Protein AF-A0A8I6G2W5-F1 (afdb_monomer)

Sequence (85 aa):
MSKNTVWSARFRKVDVDEYDENKFVDEEDGGDGQAGPDEGEVDSCLRQGNMTAALSAMLLQWHEKALAAGGVGSIVRVLAARKTL

Solvent-accessible 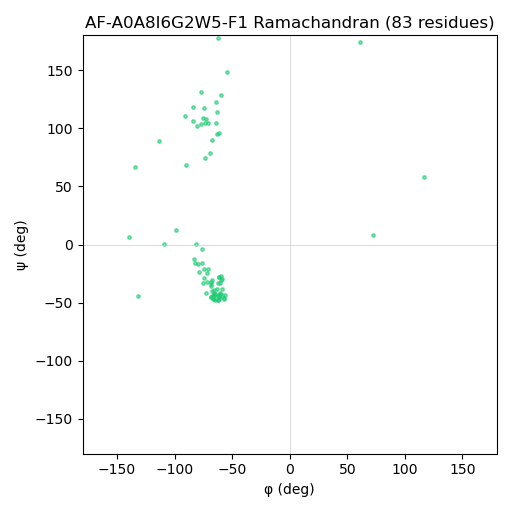surface area (backbone atoms only — not comparable to full-atom values): 5480 Å² total; per-residue (Å²): 133,85,92,78,84,64,75,71,61,71,70,64,70,66,66,65,74,80,71,38,71,86,73,57,72,77,62,84,74,88,73,89,82,82,78,74,64,62,63,66,61,38,51,50,25,49,75,70,68,37,54,69,56,24,50,47,55,44,48,58,56,43,47,60,52,50,37,53,76,47,27,70,58,48,56,50,52,61,74,64,57,72,83,80,125

Radius of gyration: 21.69 Å; Cα contacts (8 Å, |Δi|>4): 34; chains: 1; bounding box: 68×39×33 Å

Mean predicted aligned error: 15.41 Å

Foldseek 3Di:
DDPDPDPVVVVVPDPPVVLDPVVDDQDQDPDPDDDAQPVVQLVVCVVVVNNVSSVVSNVVSCVVVCCNRVNVNVVVCVVVPDPPD

Structure (mmCIF, N/CA/C/O backbone):
data_AF-A0A8I6G2W5-F1
#
_entry.id   AF-A0A8I6G2W5-F1
#
loop_
_atom_site.group_PDB
_atom_site.id
_atom_site.type_symbol
_atom_site.label_atom_id
_atom_site.label_alt_id
_atom_site.label_comp_id
_atom_site.label_asym_id
_atom_site.label_entity_id
_atom_site.label_seq_id
_atom_site.pdbx_PDB_ins_code
_atom_site.Cartn_x
_atom_site.Cartn_y
_atom_site.Cartn_z
_atom_site.occupancy
_atom_site.B_iso_or_equiv
_atom_site.auth_seq_id
_atom_site.auth_comp_id
_atom_site.auth_asym_id
_atom_site.auth_atom_id
_atom_site.pdbx_PDB_model_num
ATOM 1 N N . MET A 1 1 ? 45.847 28.959 -8.565 1.00 43.19 1 MET A N 1
ATOM 2 C CA . MET A 1 1 ? 45.708 27.571 -8.066 1.00 43.19 1 MET A CA 1
ATOM 3 C C . MET A 1 1 ? 44.394 27.466 -7.308 1.00 43.19 1 MET A C 1
ATOM 5 O O . MET A 1 1 ? 44.321 27.872 -6.153 1.00 43.19 1 MET A O 1
ATOM 9 N N . SER A 1 2 ? 43.331 27.042 -7.989 1.00 51.50 2 SER A N 1
ATOM 10 C CA . SER A 1 2 ? 41.977 27.050 -7.430 1.00 51.50 2 SER A CA 1
ATOM 11 C C . SER A 1 2 ? 41.821 25.911 -6.425 1.00 51.50 2 SER A C 1
ATOM 13 O O . SER A 1 2 ? 41.804 24.740 -6.792 1.00 51.50 2 SER A O 1
ATOM 15 N N . LYS A 1 3 ? 41.749 26.265 -5.139 1.00 56.78 3 LYS A N 1
ATOM 16 C CA . LYS A 1 3 ? 41.503 25.356 -4.014 1.00 56.78 3 LYS A CA 1
ATOM 17 C C . LYS A 1 3 ? 40.055 24.847 -4.081 1.00 56.78 3 LYS A C 1
ATOM 19 O O . LYS A 1 3 ? 39.191 25.361 -3.385 1.00 56.78 3 LYS A O 1
ATOM 24 N N . ASN A 1 4 ? 39.768 23.877 -4.943 1.00 60.12 4 ASN A N 1
ATOM 25 C CA . ASN A 1 4 ? 38.456 23.227 -5.010 1.00 60.12 4 ASN A CA 1
ATOM 26 C C . ASN A 1 4 ? 38.620 21.706 -5.110 1.00 60.12 4 ASN A C 1
ATOM 28 O O . ASN A 1 4 ? 38.366 21.130 -6.162 1.00 60.12 4 ASN A O 1
ATOM 32 N N . THR A 1 5 ? 39.126 21.047 -4.062 1.00 60.47 5 THR A N 1
ATOM 33 C CA . THR A 1 5 ? 39.457 19.610 -4.175 1.00 60.47 5 THR A CA 1
ATOM 34 C C . THR A 1 5 ? 39.126 18.709 -2.985 1.00 60.47 5 THR A C 1
ATOM 36 O O . THR A 1 5 ? 39.419 17.527 -3.067 1.00 60.47 5 THR A O 1
ATOM 39 N N . VAL A 1 6 ? 38.439 19.151 -1.926 1.00 62.50 6 VAL A N 1
ATOM 40 C CA . VAL A 1 6 ? 37.996 18.204 -0.867 1.00 62.50 6 VAL A CA 1
ATOM 41 C C . VAL A 1 6 ? 36.529 18.367 -0.478 1.00 62.50 6 VAL A C 1
ATOM 43 O O . VAL A 1 6 ? 35.804 17.377 -0.412 1.00 62.50 6 VAL A O 1
ATOM 46 N N . TRP A 1 7 ? 36.037 19.597 -0.297 1.00 56.66 7 TRP A N 1
ATOM 47 C CA . TRP A 1 7 ? 34.651 19.809 0.147 1.00 56.66 7 TRP A CA 1
ATOM 48 C C . TRP A 1 7 ? 33.606 19.388 -0.902 1.00 56.66 7 TRP A C 1
ATOM 50 O O . TRP A 1 7 ? 32.527 18.918 -0.548 1.00 56.66 7 TRP A O 1
ATOM 60 N N . SER A 1 8 ? 33.938 19.483 -2.197 1.00 59.91 8 SER A N 1
ATOM 61 C CA . SER A 1 8 ? 33.014 19.129 -3.285 1.00 59.91 8 SER A CA 1
ATOM 62 C C . SER A 1 8 ? 32.583 17.654 -3.247 1.00 59.91 8 SER A C 1
ATOM 64 O O . SER A 1 8 ? 31.463 17.348 -3.636 1.00 59.91 8 SER A O 1
ATOM 66 N N . ALA A 1 9 ? 33.405 16.742 -2.709 1.00 65.25 9 ALA A N 1
ATOM 67 C CA . ALA A 1 9 ? 33.073 15.315 -2.659 1.00 65.25 9 ALA A CA 1
ATOM 68 C C . ALA A 1 9 ? 31.966 14.969 -1.647 1.00 65.25 9 ALA A C 1
ATOM 70 O O . ALA A 1 9 ? 31.277 13.967 -1.816 1.00 65.25 9 ALA A O 1
ATOM 71 N N . ARG A 1 10 ? 31.752 15.790 -0.607 1.00 65.38 10 ARG A N 1
ATOM 72 C CA . ARG A 1 10 ? 30.740 15.499 0.424 1.00 65.38 10 ARG A CA 1
ATOM 73 C C . ARG A 1 10 ? 29.310 15.604 -0.114 1.00 65.38 10 ARG A C 1
ATOM 75 O O . ARG A 1 10 ? 28.456 14.845 0.330 1.00 65.38 10 ARG A O 1
ATOM 82 N N . PHE A 1 11 ? 29.074 16.491 -1.080 1.00 66.56 11 PHE A N 1
ATOM 83 C CA . PHE A 1 11 ? 27.778 16.636 -1.751 1.00 66.56 11 PHE A CA 1
ATOM 84 C C . PHE A 1 11 ? 27.563 15.627 -2.888 1.00 66.56 11 PHE A C 1
ATOM 86 O O . PHE A 1 11 ? 26.436 15.459 -3.329 1.00 66.56 11 PHE A O 1
ATOM 93 N N . ARG A 1 12 ? 28.609 14.914 -3.330 1.00 71.12 12 ARG A N 1
ATOM 94 C CA . ARG A 1 12 ? 28.519 13.884 -4.384 1.00 71.12 12 ARG A CA 1
ATOM 95 C C . ARG A 1 12 ? 28.036 12.520 -3.882 1.00 71.12 12 ARG A C 1
ATOM 97 O O . ARG A 1 12 ? 28.000 11.579 -4.656 1.00 71.12 12 ARG A O 1
ATOM 104 N N . LYS A 1 13 ? 27.731 12.383 -2.588 1.00 78.88 13 LYS A N 1
ATOM 105 C CA . LYS A 1 13 ? 27.242 11.117 -2.014 1.00 78.88 13 LYS A CA 1
ATOM 106 C C . LYS A 1 13 ? 25.757 10.870 -2.263 1.00 78.88 13 LYS A C 1
ATOM 108 O O . LYS A 1 13 ? 25.309 9.756 -2.036 1.00 78.88 13 LYS A O 1
ATOM 113 N N . VAL A 1 14 ? 25.003 11.904 -2.633 1.00 79.19 14 VAL A N 1
ATOM 114 C CA . VAL A 1 14 ? 23.587 11.746 -2.964 1.00 79.19 14 VAL A CA 1
ATOM 115 C C . VAL A 1 14 ? 23.525 11.303 -4.417 1.00 79.19 14 VAL A C 1
ATOM 117 O O . VAL A 1 14 ? 23.819 12.101 -5.306 1.00 79.19 14 VAL A O 1
ATOM 120 N N . ASP A 1 15 ? 23.207 10.031 -4.631 1.00 81.88 15 ASP A N 1
ATOM 121 C CA . ASP A 1 15 ? 22.894 9.500 -5.951 1.00 81.88 15 ASP A CA 1
ATOM 122 C C . ASP A 1 15 ? 21.497 10.001 -6.340 1.00 81.88 15 ASP A C 1
ATOM 124 O O . ASP A 1 15 ? 20.489 9.602 -5.760 1.00 81.88 15 ASP A O 1
ATOM 128 N N . VAL A 1 16 ? 21.444 10.985 -7.237 1.00 78.75 16 VAL A N 1
ATOM 129 C CA . VAL A 1 16 ? 20.175 11.576 -7.688 1.00 78.75 16 VAL A CA 1
ATOM 130 C C . VAL A 1 16 ? 19.447 10.622 -8.637 1.00 78.75 16 VAL A C 1
ATOM 132 O O . VAL A 1 16 ?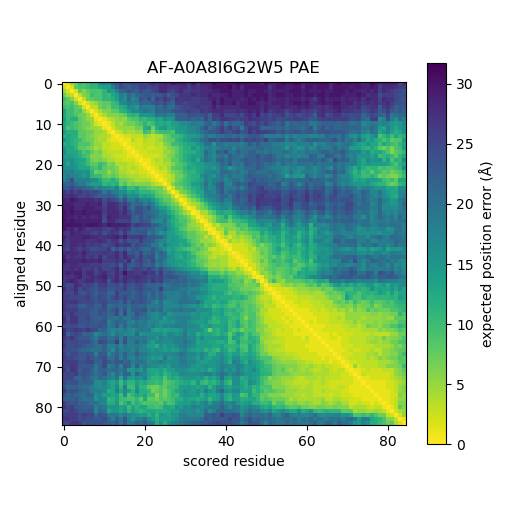 18.218 10.610 -8.634 1.00 78.75 16 VAL A O 1
ATOM 135 N N . ASP A 1 17 ? 20.184 9.781 -9.369 1.00 80.81 17 ASP A N 1
ATOM 136 C CA . ASP A 1 17 ? 19.625 8.821 -10.326 1.00 80.81 17 ASP A CA 1
ATOM 137 C C . ASP A 1 17 ? 18.888 7.678 -9.601 1.00 80.81 17 ASP A C 1
ATOM 139 O O . ASP A 1 17 ? 18.000 7.038 -10.164 1.00 80.81 17 ASP A O 1
ATOM 143 N N . GLU A 1 18 ? 19.190 7.444 -8.317 1.00 80.12 18 GLU A N 1
ATOM 144 C CA . GLU A 1 18 ? 18.429 6.520 -7.465 1.00 80.12 18 GLU A CA 1
ATOM 145 C C . GLU A 1 18 ? 16.950 6.924 -7.336 1.00 80.12 18 GLU A C 1
ATOM 147 O O . GLU A 1 18 ? 16.088 6.051 -7.225 1.00 80.12 18 GLU A O 1
ATOM 152 N N . TYR A 1 19 ? 16.652 8.226 -7.398 1.00 75.50 19 TYR A N 1
ATOM 153 C CA . TYR A 1 19 ? 15.297 8.778 -7.301 1.00 75.50 19 TYR A CA 1
ATOM 154 C C . TYR A 1 19 ? 14.673 9.107 -8.668 1.00 75.50 19 TYR A C 1
ATOM 156 O O . TYR A 1 19 ? 13.653 9.796 -8.707 1.00 75.50 19 TYR A O 1
ATOM 164 N N . ASP A 1 20 ? 15.264 8.651 -9.778 1.00 81.31 20 ASP A N 1
ATOM 165 C CA . ASP A 1 20 ? 14.720 8.888 -11.117 1.00 81.31 20 ASP A CA 1
ATOM 166 C C . ASP A 1 20 ? 13.352 8.205 -11.281 1.00 81.31 20 ASP A C 1
ATOM 168 O O . ASP A 1 20 ? 13.205 6.989 -11.128 1.00 81.31 20 ASP A O 1
ATOM 172 N N . GLU A 1 21 ? 12.341 9.002 -11.624 1.00 71.31 21 GLU A N 1
ATOM 173 C CA . GLU A 1 21 ? 10.979 8.543 -11.887 1.00 71.31 21 GLU A CA 1
ATOM 174 C C . GLU A 1 21 ? 10.905 7.539 -13.043 1.00 71.31 21 GLU A C 1
ATOM 176 O O . GLU A 1 21 ? 10.039 6.668 -13.025 1.00 71.31 21 GLU A O 1
ATOM 181 N N . ASN A 1 22 ? 11.843 7.600 -13.994 1.00 76.62 22 ASN A N 1
ATOM 182 C CA . ASN A 1 22 ? 11.893 6.694 -15.143 1.00 76.62 22 ASN A CA 1
ATOM 183 C C . ASN A 1 22 ? 12.423 5.295 -14.790 1.00 76.62 22 ASN A C 1
ATOM 185 O O . ASN A 1 22 ? 12.268 4.364 -15.580 1.00 76.62 22 ASN A O 1
ATOM 189 N N . LYS A 1 23 ? 13.067 5.128 -13.625 1.00 76.62 23 LYS A N 1
ATOM 190 C CA . LYS A 1 23 ? 13.524 3.817 -13.139 1.00 76.62 23 LYS A CA 1
ATOM 191 C C . LYS A 1 23 ? 12.379 3.001 -12.532 1.00 76.62 23 LYS A C 1
ATOM 193 O O . LYS A 1 23 ? 12.469 1.775 -12.471 1.00 76.62 23 LYS A O 1
ATOM 198 N N . PHE A 1 24 ? 11.317 3.661 -12.073 1.00 67.75 24 PHE A N 1
ATOM 199 C CA . PHE A 1 24 ? 10.129 2.981 -11.573 1.00 67.75 24 PHE A CA 1
ATOM 200 C C . PHE A 1 24 ? 9.307 2.474 -12.762 1.00 67.75 24 PHE A C 1
ATOM 202 O O . PHE A 1 24 ? 8.635 3.244 -13.440 1.00 67.75 24 PHE A O 1
ATOM 209 N N . VAL A 1 25 ? 9.384 1.169 -13.019 1.00 71.94 25 VAL A N 1
ATOM 210 C CA . VAL A 1 25 ? 8.478 0.476 -13.938 1.00 71.94 25 VAL A CA 1
ATOM 211 C C . VAL A 1 25 ? 7.229 0.121 -13.142 1.00 71.94 25 VAL A C 1
ATOM 213 O O . VAL A 1 25 ? 7.332 -0.595 -12.145 1.00 71.94 25 VAL A O 1
ATOM 216 N N . ASP A 1 26 ? 6.074 0.645 -13.547 1.00 69.19 26 ASP A N 1
ATOM 217 C CA . ASP A 1 26 ? 4.795 0.193 -13.003 1.00 69.19 26 ASP A CA 1
ATOM 218 C C . ASP A 1 26 ? 4.625 -1.283 -13.389 1.00 69.19 26 ASP A C 1
ATOM 220 O O . ASP A 1 26 ? 4.570 -1.628 -14.571 1.00 69.19 26 ASP A O 1
ATOM 224 N N . GLU A 1 27 ? 4.626 -2.170 -12.394 1.00 66.56 27 GLU A N 1
ATOM 225 C CA . GLU A 1 27 ? 4.319 -3.578 -12.614 1.00 66.56 27 GLU A CA 1
ATOM 226 C C . GLU A 1 27 ? 2.816 -3.676 -12.881 1.00 66.56 27 GLU A C 1
ATOM 228 O O . GLU A 1 27 ? 1.993 -3.437 -11.999 1.00 66.56 27 GLU A O 1
ATOM 233 N N . GLU A 1 28 ? 2.456 -3.947 -14.134 1.00 59.00 28 GLU A N 1
ATOM 234 C CA . GLU A 1 28 ? 1.075 -4.179 -14.549 1.00 59.00 28 GLU A CA 1
ATOM 235 C C . GLU A 1 28 ? 0.649 -5.570 -14.050 1.00 59.00 28 GLU A C 1
ATOM 237 O O . GLU A 1 28 ? 0.617 -6.538 -14.808 1.00 59.00 28 GLU A O 1
ATOM 242 N N . ASP A 1 29 ? 0.398 -5.711 -12.746 1.00 55.97 29 ASP A N 1
ATOM 243 C CA . ASP A 1 29 ? -0.024 -6.997 -12.192 1.00 55.97 29 ASP A CA 1
ATOM 244 C C . ASP A 1 29 ? -1.525 -7.212 -12.429 1.00 55.97 29 ASP A C 1
ATOM 246 O O . ASP A 1 29 ? -2.405 -6.656 -11.761 1.00 55.97 29 ASP A O 1
ATOM 250 N N . GLY A 1 30 ? -1.813 -8.031 -13.441 1.00 55.59 30 GLY A N 1
ATOM 251 C CA . GLY A 1 30 ? -3.119 -8.623 -13.681 1.00 55.59 30 GLY A CA 1
ATOM 252 C C . GLY A 1 30 ? -3.473 -9.624 -12.581 1.00 55.59 30 GLY A C 1
ATOM 253 O O . GLY A 1 30 ? -3.207 -10.814 -12.715 1.00 55.59 30 GLY A O 1
ATOM 254 N N . GLY A 1 31 ? -4.119 -9.144 -11.519 1.00 54.81 31 GLY A N 1
ATOM 255 C CA . GLY A 1 31 ? -4.649 -9.959 -10.425 1.00 54.81 31 GLY A CA 1
ATOM 256 C C . GLY A 1 31 ? -6.176 -9.941 -10.370 1.00 54.81 31 GLY A C 1
ATOM 257 O O . GLY A 1 31 ? -6.781 -9.105 -9.700 1.00 54.81 31 GLY A O 1
ATOM 258 N N . ASP A 1 32 ? -6.792 -10.877 -11.088 1.00 50.62 32 ASP A N 1
ATOM 259 C CA . ASP A 1 32 ? -8.207 -11.256 -11.024 1.00 50.62 32 ASP A CA 1
ATOM 260 C C . ASP A 1 32 ? -8.568 -11.740 -9.596 1.00 50.62 32 ASP A C 1
ATOM 262 O O . ASP A 1 32 ? -7.882 -12.599 -9.043 1.00 50.62 32 ASP A O 1
ATOM 266 N N . GLY A 1 33 ? -9.630 -11.195 -8.982 1.00 55.47 33 GLY A N 1
ATOM 267 C CA . GLY A 1 33 ? -10.190 -11.705 -7.714 1.00 55.47 33 GLY A CA 1
ATOM 268 C C . GLY A 1 33 ? -10.126 -10.758 -6.506 1.00 55.47 33 GLY A C 1
ATOM 269 O O . GLY A 1 33 ? -9.569 -11.097 -5.466 1.00 55.47 33 GLY A O 1
ATOM 270 N N . GLN A 1 34 ? -10.721 -9.566 -6.609 1.00 54.19 34 GLN A N 1
ATOM 271 C CA . GLN A 1 34 ? -10.716 -8.551 -5.545 1.00 54.19 34 GLN A CA 1
ATOM 272 C C . GLN A 1 34 ? -11.924 -8.678 -4.603 1.00 54.19 34 GLN A C 1
ATOM 274 O O . GLN A 1 34 ? -13.047 -8.337 -4.975 1.00 54.19 34 GLN A O 1
ATOM 279 N N . ALA A 1 35 ? -11.697 -9.084 -3.353 1.00 63.50 35 ALA A N 1
ATOM 280 C CA . ALA A 1 35 ? -12.667 -8.857 -2.284 1.00 63.50 35 ALA A CA 1
ATOM 281 C C . ALA A 1 35 ? -12.579 -7.388 -1.826 1.00 63.50 35 ALA A C 1
ATOM 283 O O . ALA A 1 35 ? -11.490 -6.850 -1.620 1.00 63.50 35 ALA A O 1
ATOM 284 N N . GLY A 1 36 ? -13.725 -6.709 -1.719 1.00 69.75 36 GLY A N 1
ATOM 285 C CA . GLY A 1 36 ? -13.814 -5.379 -1.112 1.00 69.75 36 GLY A CA 1
ATOM 286 C C . GLY A 1 36 ? -13.406 -5.390 0.367 1.00 69.75 36 GLY A C 1
ATOM 287 O O . GLY A 1 36 ? -13.095 -6.452 0.911 1.00 69.75 36 GLY A O 1
ATOM 288 N N . PRO A 1 37 ? -13.391 -4.218 1.032 1.00 74.62 37 PRO A N 1
ATOM 289 C CA . PRO A 1 37 ? -13.222 -4.194 2.476 1.00 74.62 37 PRO A CA 1
ATOM 290 C C . PRO A 1 37 ? -14.273 -5.080 3.152 1.00 74.62 37 PRO A C 1
ATOM 292 O O . PRO A 1 37 ? -15.375 -5.210 2.617 1.00 74.62 37 PRO A O 1
ATOM 295 N N . ASP A 1 38 ? -13.943 -5.696 4.292 1.00 82.75 38 ASP A N 1
ATOM 296 C CA . ASP A 1 38 ? -14.925 -6.530 4.993 1.00 82.75 38 ASP A CA 1
ATOM 297 C C . ASP A 1 38 ? -16.080 -5.635 5.455 1.00 82.75 38 ASP A C 1
ATOM 299 O O . ASP A 1 38 ? -15.956 -4.835 6.387 1.00 82.75 38 ASP A O 1
ATOM 303 N N . GLU A 1 39 ? -17.205 -5.721 4.745 1.00 82.69 39 GLU A N 1
ATOM 304 C CA . GLU A 1 39 ? -18.353 -4.854 4.993 1.00 82.69 39 GLU A CA 1
ATOM 305 C C . GLU A 1 39 ? -18.900 -5.060 6.414 1.00 82.69 39 GLU A C 1
ATOM 307 O O . GLU A 1 39 ? -19.424 -4.119 7.009 1.00 82.69 39 GLU A O 1
ATOM 312 N N . GLY A 1 40 ? -18.731 -6.257 6.988 1.00 86.50 40 GLY A N 1
ATOM 313 C CA . GLY A 1 40 ? -19.160 -6.591 8.343 1.00 86.50 40 GLY A CA 1
ATOM 314 C C . GLY A 1 40 ? -18.298 -5.942 9.426 1.00 86.50 40 GLY A C 1
ATOM 315 O O . GLY A 1 40 ? -18.838 -5.434 10.413 1.00 86.50 40 GLY A O 1
ATOM 316 N N . GLU A 1 41 ? -16.978 -5.914 9.253 1.00 85.69 41 GLU A N 1
ATOM 317 C CA . GLU A 1 41 ? -16.044 -5.242 10.159 1.00 85.69 41 GLU A CA 1
ATOM 318 C C . GLU A 1 41 ? -16.243 -3.723 10.112 1.00 85.69 41 GLU A C 1
ATOM 32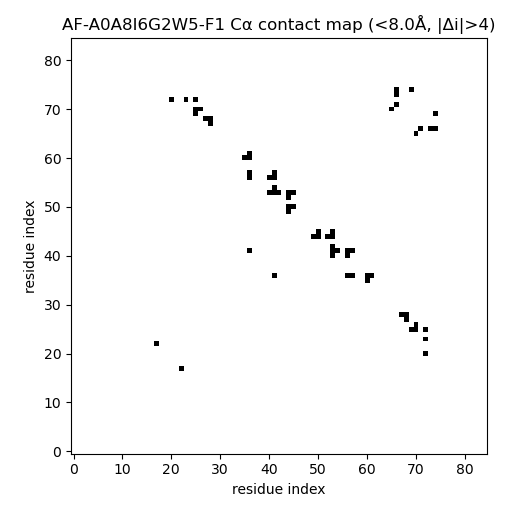0 O O . GLU A 1 41 ? -16.319 -3.068 11.161 1.00 85.69 41 GLU A O 1
ATOM 325 N N . VAL A 1 42 ? -16.406 -3.170 8.905 1.00 85.88 42 VAL A N 1
ATOM 326 C CA . VAL A 1 42 ? -16.664 -1.739 8.710 1.00 85.88 42 VAL A CA 1
ATOM 327 C C . VAL A 1 42 ? -18.015 -1.344 9.315 1.00 85.88 42 VAL A C 1
ATOM 329 O O . VAL A 1 42 ? -18.064 -0.390 10.096 1.00 85.88 42 VAL A O 1
ATOM 332 N N . ASP A 1 43 ? -19.095 -2.088 9.042 1.00 89.06 43 ASP A N 1
ATOM 333 C CA . ASP A 1 43 ? -20.419 -1.838 9.640 1.00 89.06 43 ASP A CA 1
ATOM 334 C C . ASP A 1 43 ? -20.369 -1.951 11.171 1.00 89.06 43 ASP A C 1
ATOM 336 O O . ASP A 1 43 ? -20.900 -1.096 11.883 1.00 89.06 43 ASP A O 1
ATOM 340 N N . SER A 1 44 ? -19.653 -2.947 11.700 1.00 91.44 44 SER A N 1
ATOM 341 C CA . SER A 1 44 ? -19.476 -3.125 13.146 1.00 91.44 44 SER A CA 1
ATOM 342 C C . SER A 1 44 ? -18.760 -1.935 13.791 1.00 91.44 44 SER A C 1
ATOM 344 O O . SER A 1 44 ? -19.219 -1.430 14.820 1.00 91.44 44 SER A O 1
ATOM 346 N N . CYS A 1 45 ? -17.678 -1.434 13.186 1.00 89.25 45 CYS A N 1
ATOM 347 C CA . CYS A 1 45 ? -16.955 -0.264 13.692 1.00 89.25 45 CYS A CA 1
ATOM 348 C C . CYS A 1 45 ? -17.807 1.013 13.632 1.00 89.25 45 CYS A C 1
ATOM 350 O O . CYS A 1 45 ? -17.792 1.812 14.575 1.00 89.25 45 CYS A O 1
ATOM 352 N N . LEU A 1 46 ? -18.588 1.191 12.559 1.00 89.75 46 LEU A N 1
ATOM 353 C CA . LEU A 1 46 ? -19.512 2.319 12.415 1.00 89.75 46 LEU A CA 1
ATOM 354 C C . LEU A 1 46 ? -20.624 2.276 13.470 1.00 89.75 46 LEU A C 1
ATOM 356 O O . LEU A 1 46 ? -20.900 3.296 14.106 1.00 89.75 46 LEU A O 1
ATOM 360 N N . ARG A 1 47 ? -21.207 1.100 13.730 1.00 91.56 47 ARG A N 1
ATOM 361 C CA . ARG A 1 47 ? -22.213 0.905 14.791 1.00 91.56 47 ARG A CA 1
ATOM 362 C C . ARG A 1 47 ? -21.674 1.182 16.189 1.00 91.56 47 ARG A C 1
ATOM 364 O O . ARG A 1 47 ? -22.417 1.657 17.043 1.00 91.56 47 ARG A O 1
ATOM 371 N N . GLN A 1 48 ? -20.397 0.899 16.426 1.00 91.44 48 GLN A N 1
ATOM 372 C CA . GLN A 1 48 ? -19.728 1.196 17.695 1.00 91.44 48 GLN A CA 1
ATOM 373 C C . GLN A 1 48 ? -19.371 2.686 17.854 1.00 91.44 48 GLN A C 1
ATOM 375 O O . GLN A 1 48 ? -18.858 3.079 18.899 1.00 91.44 48 GLN A O 1
ATOM 380 N N . GLY A 1 49 ? -19.616 3.523 16.837 1.00 90.44 49 GLY A N 1
ATOM 381 C CA . GLY A 1 49 ? -19.214 4.933 16.827 1.00 90.44 49 GLY A CA 1
ATOM 382 C C . GLY A 1 49 ? -17.706 5.137 16.646 1.00 90.44 49 GLY A C 1
ATOM 383 O O . GLY A 1 49 ? -17.215 6.261 16.756 1.00 90.44 49 GLY A O 1
ATOM 384 N N . ASN A 1 50 ? -16.957 4.074 16.350 1.00 89.88 50 ASN A N 1
ATOM 385 C CA . ASN A 1 50 ? -15.510 4.118 16.206 1.00 89.88 50 ASN A CA 1
ATOM 386 C C . ASN A 1 50 ? -15.125 4.422 14.750 1.00 89.88 50 ASN A C 1
ATOM 388 O O . ASN A 1 50 ? -14.603 3.576 14.020 1.00 89.88 50 ASN A O 1
ATOM 392 N N . MET A 1 51 ? -15.418 5.650 14.310 1.00 86.62 51 MET A N 1
ATOM 393 C CA . MET A 1 51 ? -15.201 6.087 12.923 1.00 86.62 51 MET A CA 1
ATOM 394 C C . MET A 1 51 ? -13.730 6.006 12.500 1.00 86.62 51 MET A C 1
ATOM 396 O O . MET A 1 51 ? -13.438 5.731 11.339 1.00 86.62 51 MET A O 1
ATOM 400 N N . THR A 1 52 ? -12.799 6.229 13.431 1.00 88.94 52 THR A N 1
ATOM 401 C CA . THR A 1 52 ? -11.360 6.142 13.157 1.00 88.94 52 THR A CA 1
ATOM 402 C C . THR A 1 52 ? -10.939 4.708 12.864 1.00 88.94 52 THR A C 1
ATOM 404 O O . THR A 1 52 ? -10.157 4.497 11.940 1.00 88.94 52 THR A O 1
ATOM 407 N N . ALA A 1 53 ? -11.482 3.723 13.586 1.00 87.81 53 ALA A 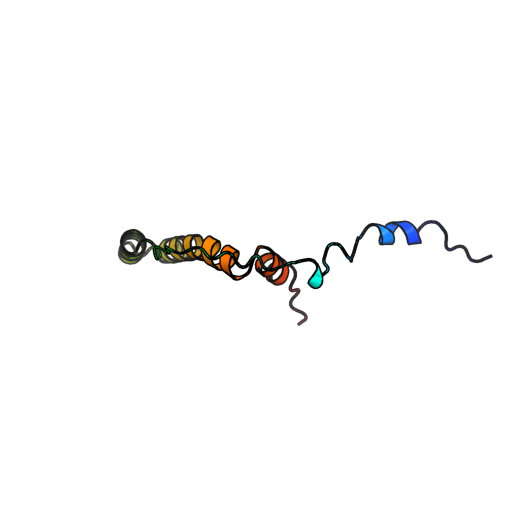N 1
ATOM 408 C CA . ALA A 1 53 ? -11.229 2.310 13.317 1.00 87.81 53 ALA A CA 1
ATOM 409 C C . ALA A 1 53 ? -11.855 1.867 11.990 1.00 87.81 53 ALA A C 1
ATOM 411 O O . ALA A 1 53 ? -11.158 1.262 11.183 1.00 87.81 53 ALA A O 1
ATOM 412 N N . ALA A 1 54 ? -13.110 2.252 11.718 1.00 87.19 54 ALA A N 1
ATOM 413 C CA . ALA A 1 54 ? -13.777 1.956 10.445 1.00 87.19 54 ALA A CA 1
ATOM 414 C C . ALA A 1 54 ? -12.986 2.508 9.246 1.00 87.19 54 ALA A C 1
ATOM 416 O O . ALA A 1 54 ? -12.739 1.803 8.268 1.00 87.19 54 ALA A O 1
ATOM 417 N N . LEU A 1 55 ? -12.538 3.765 9.347 1.00 85.69 55 LEU A N 1
ATOM 418 C CA . LEU A 1 55 ? -11.710 4.394 8.325 1.00 85.69 55 LEU A CA 1
ATOM 419 C C . LEU A 1 55 ? -10.351 3.700 8.202 1.00 85.69 55 LEU A C 1
ATOM 421 O O . LEU A 1 55 ? -9.895 3.472 7.090 1.00 85.69 55 LEU A O 1
ATOM 425 N N . SER A 1 56 ? -9.717 3.351 9.324 1.00 85.25 56 SER A N 1
ATOM 426 C CA . SER A 1 56 ? -8.427 2.655 9.319 1.00 85.25 56 SER A CA 1
ATOM 427 C C . SER A 1 56 ? -8.534 1.290 8.649 1.00 85.25 56 SER A C 1
ATOM 429 O O . SER A 1 56 ? -7.729 1.012 7.774 1.00 85.25 56 SER A O 1
ATOM 431 N N . ALA A 1 57 ? -9.536 0.474 8.988 1.00 83.81 57 ALA A N 1
ATOM 432 C CA . ALA A 1 57 ? -9.757 -0.834 8.370 1.00 83.81 57 ALA A CA 1
ATOM 433 C C . ALA A 1 57 ? -9.929 -0.708 6.850 1.00 83.81 57 ALA A C 1
ATOM 435 O O . ALA A 1 57 ? -9.238 -1.370 6.075 1.00 83.81 57 ALA A O 1
ATOM 436 N N . MET A 1 58 ? -10.766 0.241 6.421 1.00 82.88 58 MET A N 1
ATOM 437 C CA . MET A 1 58 ? -10.981 0.504 5.004 1.00 82.88 58 MET A CA 1
ATOM 438 C C . MET A 1 58 ? -9.692 0.973 4.320 1.00 82.88 58 MET A C 1
ATOM 440 O O . MET A 1 58 ? -9.317 0.425 3.287 1.00 82.88 58 MET A O 1
ATOM 444 N N . LEU A 1 59 ? -8.977 1.940 4.901 1.00 80.94 59 LEU A N 1
ATOM 445 C CA . LEU A 1 59 ? -7.708 2.425 4.358 1.00 80.94 59 LEU A CA 1
ATOM 446 C C . LEU A 1 59 ? -6.664 1.310 4.280 1.00 80.94 59 LEU A C 1
ATOM 448 O O . LEU A 1 59 ? -6.047 1.169 3.231 1.00 80.94 59 LEU A O 1
AT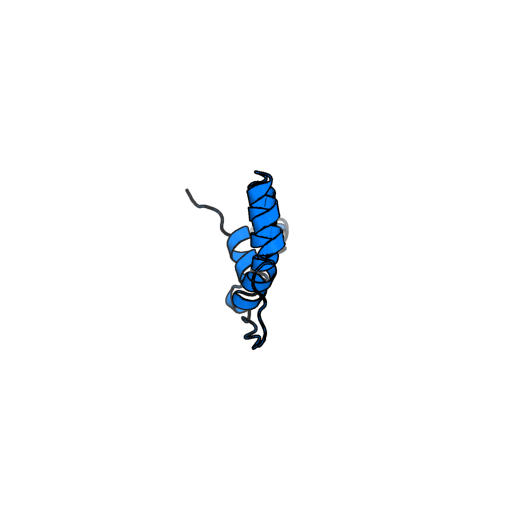OM 452 N N . LEU A 1 60 ? -6.488 0.502 5.332 1.00 79.06 60 LEU A N 1
ATOM 453 C CA . LEU A 1 60 ? -5.551 -0.629 5.363 1.00 79.06 60 LEU A CA 1
ATOM 454 C C . LEU A 1 60 ? -5.820 -1.609 4.219 1.00 79.06 60 LEU A C 1
ATOM 456 O O . LEU A 1 60 ? -4.881 -2.008 3.536 1.00 79.06 60 LEU A O 1
ATOM 460 N N . GLN A 1 61 ? -7.083 -1.932 3.950 1.00 74.62 61 GLN A N 1
ATOM 461 C CA . GLN A 1 61 ? -7.427 -2.806 2.827 1.00 74.62 61 GLN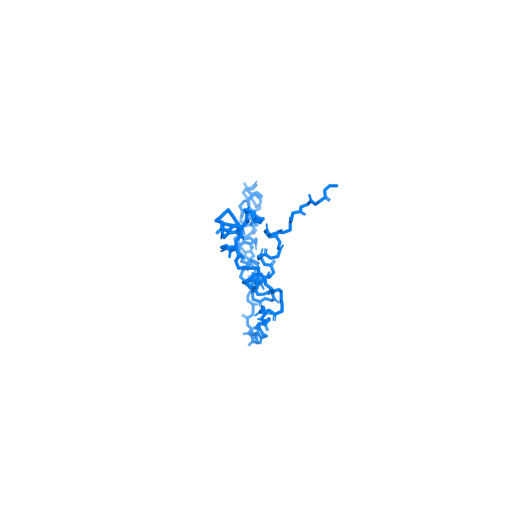 A CA 1
ATOM 462 C C . GLN A 1 61 ? -7.240 -2.120 1.462 1.00 74.62 61 GLN A C 1
ATOM 464 O O . GLN A 1 61 ? -6.860 -2.770 0.490 1.00 74.62 61 GLN A O 1
ATOM 469 N N . TRP A 1 62 ? -7.450 -0.803 1.359 1.00 78.56 62 TRP A N 1
ATOM 470 C CA . TRP A 1 62 ? -7.132 -0.047 0.140 1.00 78.56 62 TRP A CA 1
ATOM 471 C C . TRP A 1 62 ? -5.635 0.192 -0.059 1.00 78.56 62 TRP A C 1
ATOM 473 O O . TRP A 1 62 ? -5.233 0.423 -1.195 1.00 78.56 62 TRP A O 1
ATOM 483 N N . HIS A 1 63 ? -4.805 0.124 0.983 1.00 75.75 63 HIS A N 1
ATOM 484 C CA . HIS A 1 63 ? -3.359 0.317 0.870 1.00 75.75 63 HIS A CA 1
ATOM 485 C C . HIS A 1 63 ? -2.722 -0.742 -0.025 1.00 75.75 63 HIS A C 1
ATOM 487 O O . HIS A 1 63 ? -1.938 -0.383 -0.897 1.00 75.75 63 HIS A O 1
ATOM 493 N N . GLU A 1 64 ? -3.100 -2.011 0.133 1.00 69.44 64 GLU A N 1
ATOM 494 C CA . GLU A 1 64 ? -2.627 -3.091 -0.740 1.00 69.44 64 GLU A CA 1
ATOM 495 C C . GLU A 1 64 ? -3.094 -2.876 -2.188 1.00 69.44 64 GLU A C 1
ATOM 497 O O . GLU A 1 64 ? -2.317 -3.026 -3.125 1.00 69.44 64 GLU A O 1
ATOM 502 N N . LYS A 1 65 ? -4.328 -2.389 -2.375 1.00 71.69 65 LYS A N 1
ATOM 503 C CA . LYS A 1 65 ? -4.907 -2.092 -3.698 1.00 71.69 65 LYS A CA 1
ATOM 504 C C . LYS A 1 65 ? -4.236 -0.907 -4.392 1.00 71.69 65 LYS A C 1
ATOM 506 O O . LYS A 1 65 ? -3.964 -0.966 -5.585 1.00 71.69 65 LYS A O 1
ATOM 511 N N . ALA A 1 66 ? -4.002 0.182 -3.662 1.00 71.81 66 ALA A N 1
ATOM 512 C CA . ALA A 1 66 ? -3.327 1.373 -4.165 1.00 71.81 66 ALA A CA 1
ATOM 513 C C . ALA A 1 66 ? -1.848 1.088 -4.444 1.00 71.81 66 ALA A C 1
ATOM 515 O O . ALA A 1 66 ? -1.309 1.596 -5.422 1.00 71.81 66 ALA A O 1
ATOM 516 N N . LEU A 1 67 ? -1.217 0.245 -3.617 1.00 71.69 67 LEU A N 1
ATOM 517 C CA . LEU A 1 67 ? 0.136 -0.245 -3.846 1.00 71.69 67 LEU A CA 1
ATOM 518 C C . LEU A 1 67 ? 0.211 -1.130 -5.094 1.00 71.69 67 LEU A C 1
ATOM 520 O O . LEU A 1 67 ? 1.150 -0.975 -5.861 1.00 71.69 67 LEU A O 1
ATOM 524 N N . ALA A 1 68 ? -0.766 -2.013 -5.315 1.00 69.31 68 ALA A N 1
ATOM 525 C CA . ALA A 1 68 ? -0.830 -2.833 -6.523 1.00 69.31 68 ALA A CA 1
ATOM 526 C C . ALA A 1 68 ? -1.069 -1.977 -7.780 1.00 69.31 68 ALA A C 1
ATOM 528 O O . ALA A 1 68 ? -0.354 -2.114 -8.761 1.00 69.31 68 ALA A O 1
ATOM 529 N N . ALA A 1 69 ? -2.028 -1.045 -7.745 1.00 71.81 69 ALA A N 1
ATOM 530 C CA . ALA A 1 69 ? -2.377 -0.231 -8.913 1.00 71.81 69 ALA A CA 1
ATOM 531 C C . ALA A 1 69 ? -1.364 0.882 -9.238 1.00 71.81 69 ALA A C 1
ATOM 533 O O . ALA A 1 69 ? -1.220 1.255 -10.397 1.00 71.81 69 ALA A O 1
ATOM 534 N N . GLY A 1 70 ? -0.724 1.475 -8.225 1.00 72.38 70 GLY A N 1
ATOM 535 C CA . GLY A 1 70 ? 0.211 2.595 -8.391 1.00 72.38 70 GLY A CA 1
ATOM 536 C C . GLY A 1 70 ? 1.676 2.242 -8.135 1.00 72.38 70 GLY A C 1
ATOM 537 O O . GLY A 1 70 ? 2.525 3.138 -8.135 1.00 72.38 70 GLY A O 1
ATOM 538 N N . GLY A 1 71 ? 1.971 0.984 -7.807 1.00 75.62 71 GLY A N 1
ATOM 539 C CA . GLY A 1 71 ? 3.293 0.538 -7.380 1.00 75.62 71 GLY A CA 1
ATOM 540 C C . GLY A 1 71 ? 3.804 1.222 -6.102 1.00 75.62 71 GLY A C 1
ATOM 541 O O . GLY A 1 71 ? 3.245 2.194 -5.580 1.00 75.62 71 GLY A O 1
ATOM 542 N N . VAL A 1 72 ? 4.960 0.760 -5.612 1.00 76.38 72 VAL A N 1
ATOM 543 C CA . VAL A 1 72 ? 5.707 1.433 -4.525 1.00 76.38 72 VAL A CA 1
ATOM 544 C C . VAL A 1 72 ? 6.089 2.871 -4.927 1.00 76.38 72 VAL A C 1
ATOM 546 O O . VAL A 1 72 ? 6.157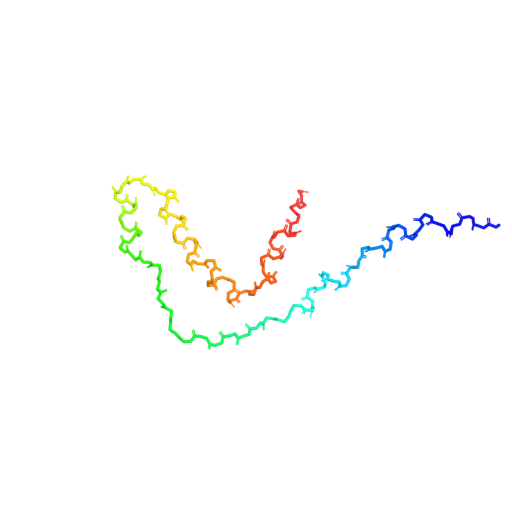 3.761 -4.075 1.00 76.38 72 VAL A O 1
ATOM 549 N N . GLY A 1 73 ? 6.288 3.121 -6.229 1.00 75.75 73 GLY A N 1
ATOM 550 C CA . GLY A 1 73 ? 6.648 4.429 -6.782 1.00 75.75 73 GLY A CA 1
ATOM 551 C C . GLY A 1 73 ? 5.623 5.526 -6.475 1.00 75.75 73 GLY A C 1
ATOM 552 O O . GLY A 1 73 ? 6.017 6.643 -6.127 1.00 75.75 73 GLY A O 1
ATOM 553 N N . SER A 1 74 ? 4.319 5.221 -6.503 1.00 73.75 74 SER A N 1
ATOM 554 C CA . SER A 1 74 ? 3.274 6.187 -6.122 1.00 73.75 74 SER A CA 1
ATOM 555 C C . SER A 1 74 ? 3.407 6.667 -4.670 1.00 73.75 74 SER A C 1
ATOM 557 O O . SER A 1 74 ? 3.314 7.869 -4.406 1.00 73.75 74 SER A O 1
ATOM 559 N N . ILE A 1 75 ? 3.701 5.758 -3.732 1.00 74.62 75 ILE A N 1
ATOM 560 C CA . ILE A 1 75 ? 3.890 6.074 -2.308 1.00 74.62 75 ILE A CA 1
ATOM 561 C C . ILE A 1 75 ? 5.135 6.938 -2.122 1.00 74.62 75 ILE A C 1
ATOM 563 O O . ILE A 1 75 ? 5.075 7.965 -1.442 1.00 74.62 75 ILE A O 1
ATOM 567 N N . VAL A 1 76 ? 6.252 6.560 -2.753 1.00 76.88 76 VAL A N 1
ATOM 568 C CA . VAL A 1 76 ? 7.498 7.339 -2.699 1.00 76.88 76 VAL A CA 1
ATOM 569 C C . VAL A 1 76 ? 7.266 8.747 -3.242 1.00 76.88 76 VAL A C 1
ATOM 571 O O . VAL A 1 76 ? 7.680 9.710 -2.601 1.00 76.88 76 VAL A O 1
ATOM 574 N N . ARG A 1 77 ? 6.537 8.893 -4.356 1.00 78.75 77 ARG A N 1
ATOM 575 C CA . ARG A 1 77 ? 6.204 10.198 -4.944 1.00 78.75 77 ARG A CA 1
ATOM 576 C C . ARG A 1 77 ? 5.378 11.065 -3.990 1.00 78.75 77 ARG A C 1
ATOM 578 O O . ARG A 1 77 ? 5.693 12.242 -3.836 1.00 78.75 77 ARG A O 1
ATOM 585 N N . VAL A 1 78 ? 4.370 10.505 -3.313 1.00 79.81 78 VAL A N 1
ATOM 586 C CA . VAL A 1 78 ? 3.560 11.238 -2.318 1.00 79.81 78 VAL A CA 1
ATOM 587 C C . VAL A 1 78 ? 4.387 11.629 -1.091 1.00 79.81 78 VAL A C 1
ATOM 589 O O . VAL A 1 78 ? 4.299 12.771 -0.643 1.00 79.81 78 VAL A O 1
ATOM 592 N N . LEU A 1 79 ? 5.214 10.725 -0.557 1.00 77.56 79 LEU A N 1
ATOM 593 C CA . LEU A 1 79 ? 6.071 11.022 0.599 1.00 77.56 79 LEU A CA 1
ATOM 594 C C . LEU A 1 79 ? 7.185 12.026 0.260 1.00 77.56 79 LEU A C 1
ATOM 596 O O . LEU A 1 79 ? 7.562 12.839 1.105 1.00 77.56 79 LEU A O 1
ATOM 600 N N . ALA A 1 80 ? 7.707 11.986 -0.967 1.00 79.62 80 ALA A N 1
ATOM 601 C CA . ALA A 1 80 ? 8.736 12.902 -1.449 1.00 79.62 80 ALA A CA 1
ATOM 602 C C . ALA A 1 80 ? 8.172 14.245 -1.938 1.00 79.62 80 ALA A C 1
ATOM 604 O O . ALA A 1 80 ? 8.940 15.204 -2.071 1.00 79.62 80 ALA A O 1
ATOM 605 N N . ALA A 1 81 ? 6.860 14.344 -2.186 1.00 79.38 81 ALA A N 1
ATOM 606 C CA . ALA A 1 81 ? 6.201 15.583 -2.574 1.00 79.38 81 ALA A CA 1
ATOM 607 C C . ALA A 1 81 ? 6.320 16.614 -1.443 1.00 79.38 81 ALA A C 1
ATOM 609 O O . ALA A 1 81 ? 5.526 16.678 -0.504 1.00 79.38 81 ALA A O 1
ATOM 610 N N . ARG A 1 82 ? 7.338 17.470 -1.536 1.00 76.44 82 ARG A N 1
ATOM 611 C CA . ARG A 1 82 ? 7.455 18.646 -0.679 1.00 76.44 82 ARG A CA 1
ATOM 612 C C . ARG A 1 82 ? 6.436 19.655 -1.174 1.00 76.44 82 ARG A C 1
ATOM 614 O O . ARG A 1 82 ? 6.528 20.121 -2.305 1.00 76.44 82 ARG A O 1
ATOM 621 N N . LYS A 1 83 ? 5.476 20.006 -0.324 1.00 70.19 83 LYS A N 1
ATOM 622 C CA . LYS A 1 83 ? 4.557 21.114 -0.580 1.00 70.19 83 LYS A CA 1
ATOM 623 C C . LYS A 1 83 ? 5.383 22.401 -0.692 1.00 70.19 83 LYS A C 1
ATOM 625 O O . LYS A 1 83 ? 5.764 22.976 0.324 1.00 70.19 83 LYS A O 1
ATOM 630 N N . THR A 1 84 ? 5.722 22.815 -1.909 1.00 64.94 84 THR A N 1
ATOM 631 C CA . THR A 1 84 ? 6.235 24.162 -2.164 1.00 64.94 84 THR A CA 1
ATOM 632 C C . THR A 1 84 ? 5.050 25.102 -1.982 1.00 64.94 84 THR A C 1
ATOM 634 O O . THR A 1 84 ? 4.121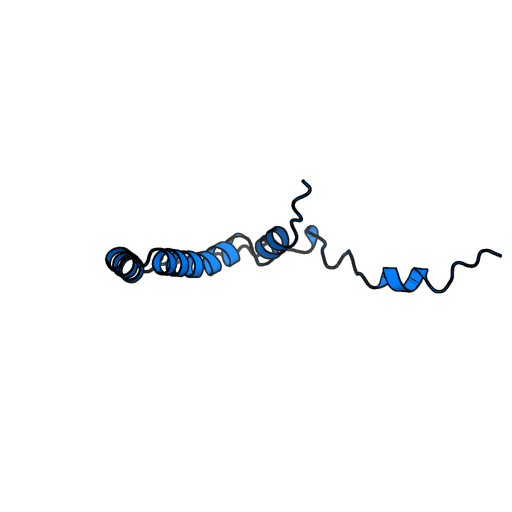 25.072 -2.788 1.00 64.94 84 THR A O 1
ATOM 637 N N . LEU A 1 85 ? 5.029 25.807 -0.851 1.00 61.88 85 LEU A N 1
ATOM 638 C CA . LEU A 1 85 ? 4.030 26.828 -0.537 1.00 61.88 85 LEU A CA 1
ATOM 639 C C . LEU A 1 85 ? 4.135 28.013 -1.499 1.00 61.88 85 LEU A C 1
ATOM 641 O O . LEU A 1 85 ? 5.284 28.376 -1.839 1.00 61.88 85 LEU A O 1
#

pLDDT: mean 74.03, std 11.14, range [43.19, 91.56]

Secondary structure (DSSP, 8-state):
----SSTHHHHTTS-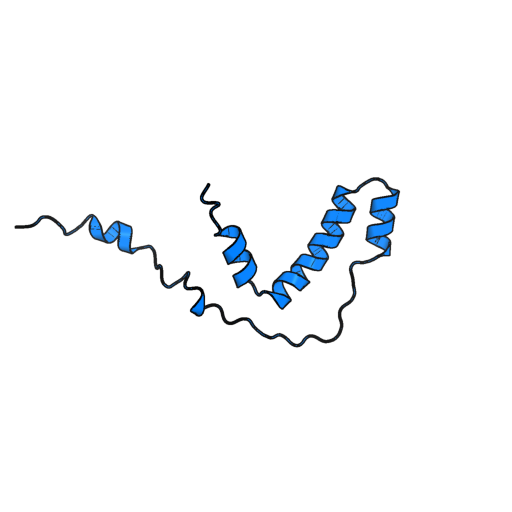SGGG-GGG-------------S-HHHHHHHHHTT-HHHHHHHHHHHHHHHHHHHHHHHHHHHHHH-----